Protein AF-A0A087SLR9-F1 (afdb_monomer_lite)

pLDDT: mean 70.22, std 17.5, range [37.22, 94.06]

Secondary structure (DSSP, 8-state):
-------SSHHHHGGG--HHHHHHHHHHHHHHHHHHHHHHHHHHHHHHHHTTT-GGGGGHHHHHHHHHHHHHHHHHHHHHTTTTSTTS-TT-THHHHHHHHHHHHHHHTT-----TT--

Radius of gyration: 19.06 Å; chains: 1; bounding box: 54×32×49 Å

Structure (mmCIF, N/CA/C/O backbone):
data_AF-A0A087SLR9-F1
#
_entry.id   AF-A0A087SLR9-F1
#
loop_
_atom_site.group_PDB
_atom_site.id
_atom_site.type_symbol
_atom_site.label_atom_id
_atom_site.label_alt_id
_atom_site.label_comp_id
_atom_site.label_asym_id
_atom_site.label_entity_id
_atom_site.label_seq_id
_atom_site.pdbx_PDB_ins_code
_atom_site.Cartn_x
_atom_site.Cartn_y
_atom_site.Cartn_z
_atom_site.occupancy
_atom_site.B_iso_or_equiv
_atom_site.auth_seq_id
_atom_site.auth_comp_id
_atom_site.auth_asym_id
_atom_site.auth_atom_id
_atom_site.pdbx_PDB_model_num
ATOM 1 N N . MET A 1 1 ? -35.424 -17.520 3.921 1.00 37.22 1 MET A N 1
ATOM 2 C CA . MET A 1 1 ? -34.880 -17.204 5.260 1.00 37.22 1 MET A CA 1
ATOM 3 C 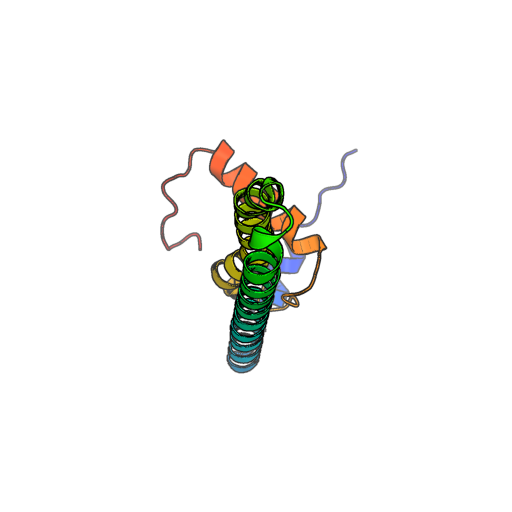C . MET A 1 1 ? -33.454 -16.705 5.086 1.00 37.22 1 MET A C 1
ATOM 5 O O . MET A 1 1 ? -32.585 -17.502 4.771 1.00 37.22 1 MET A O 1
ATOM 9 N N . ALA A 1 2 ? -33.225 -15.394 5.182 1.00 38.62 2 ALA A N 1
ATOM 10 C CA . ALA A 1 2 ? -31.877 -14.827 5.131 1.00 38.62 2 ALA A CA 1
ATOM 11 C C . ALA A 1 2 ? -31.307 -14.772 6.560 1.00 38.62 2 ALA A C 1
ATOM 13 O O . ALA A 1 2 ? -32.021 -14.310 7.457 1.00 38.62 2 ALA A O 1
ATOM 14 N N . PRO A 1 3 ? -30.071 -15.235 6.810 1.00 42.94 3 PRO A N 1
ATOM 15 C CA . PRO A 1 3 ? -29.477 -15.152 8.136 1.00 42.94 3 PRO A CA 1
ATOM 16 C C . PRO A 1 3 ? -29.282 -13.677 8.513 1.00 42.94 3 PRO A C 1
ATOM 18 O O . PRO A 1 3 ? -28.609 -12.920 7.811 1.00 42.94 3 PRO A O 1
ATOM 21 N N . LYS A 1 4 ? -29.897 -13.263 9.629 1.00 42.53 4 LYS A N 1
ATOM 22 C CA . LYS A 1 4 ? -29.619 -11.987 10.299 1.00 42.53 4 LYS A CA 1
ATOM 23 C C . LYS A 1 4 ? -28.173 -12.034 10.790 1.00 42.53 4 LYS A C 1
ATOM 25 O O . LYS A 1 4 ? -27.897 -12.568 11.859 1.00 42.53 4 LYS A O 1
ATOM 30 N N . LEU A 1 5 ? -27.258 -11.503 9.984 1.00 45.47 5 LEU A N 1
ATOM 31 C CA . LEU A 1 5 ? -25.884 -11.219 10.384 1.00 45.47 5 LEU A CA 1
ATOM 32 C C . LEU A 1 5 ? -25.935 -10.300 11.603 1.00 45.47 5 LEU A C 1
ATOM 34 O O . LEU A 1 5 ? -26.321 -9.142 11.475 1.00 45.47 5 LEU A O 1
ATOM 38 N N . GLN A 1 6 ? -25.610 -10.859 12.766 1.00 45.69 6 GLN A N 1
ATOM 39 C CA . GLN A 1 6 ? -25.484 -10.189 14.053 1.00 45.69 6 GLN A CA 1
ATOM 40 C C . GLN A 1 6 ? -24.452 -9.052 13.941 1.00 45.69 6 GLN A C 1
ATOM 42 O O . GLN A 1 6 ? -23.257 -9.334 13.915 1.00 45.69 6 GLN A O 1
ATOM 47 N N . PRO A 1 7 ? -24.853 -7.769 13.914 1.00 49.03 7 PRO A N 1
ATOM 48 C CA . PRO A 1 7 ? -23.909 -6.655 13.984 1.00 49.03 7 PRO A CA 1
ATOM 49 C C . PRO A 1 7 ? -23.579 -6.300 15.445 1.00 49.03 7 PRO A C 1
ATOM 51 O O . PRO A 1 7 ? -22.806 -5.388 15.703 1.00 49.03 7 PRO A O 1
ATOM 54 N N . LEU A 1 8 ? -24.200 -6.984 16.413 1.00 44.06 8 LEU A N 1
ATOM 55 C CA . LEU A 1 8 ? -24.240 -6.550 17.809 1.00 44.06 8 LEU A CA 1
ATOM 56 C C . LEU A 1 8 ? -23.108 -7.112 18.675 1.00 44.06 8 LEU A C 1
ATOM 58 O O . LEU A 1 8 ? -22.730 -6.452 19.638 1.00 44.06 8 LEU A O 1
ATOM 62 N N . LEU A 1 9 ? -22.518 -8.261 18.328 1.00 41.56 9 LEU A N 1
ATOM 63 C CA . LEU A 1 9 ? -21.451 -8.858 19.146 1.00 41.56 9 LEU A CA 1
ATOM 64 C C . LEU A 1 9 ? -20.105 -8.128 19.007 1.00 41.56 9 LEU A C 1
ATOM 66 O O . LEU A 1 9 ? -19.398 -7.969 19.994 1.00 41.56 9 LEU A O 1
ATOM 70 N N . VAL A 1 10 ? -19.800 -7.568 17.831 1.00 48.31 10 VAL A N 1
ATOM 71 C CA . VAL A 1 10 ? -18.553 -6.806 17.606 1.00 48.31 10 VAL A CA 1
ATOM 72 C C . VAL A 1 10 ? -18.532 -5.493 18.408 1.00 48.31 10 VAL A C 1
ATOM 74 O O . VAL A 1 10 ? -17.476 -5.022 18.818 1.00 48.31 10 VAL A O 1
ATOM 77 N N . SER A 1 11 ? -19.706 -4.919 18.697 1.00 45.03 11 SER A N 1
ATOM 78 C CA . SER A 1 11 ? -19.828 -3.624 19.383 1.00 45.03 11 SER A CA 1
ATOM 79 C C . SER A 1 11 ? -19.498 -3.645 20.882 1.00 45.03 11 SER A C 1
ATOM 81 O O . SER A 1 11 ? -19.261 -2.582 21.460 1.00 45.03 11 SER A O 1
ATOM 83 N N . GLN A 1 12 ? -19.469 -4.820 21.524 1.00 41.25 12 GLN A N 1
ATOM 84 C CA . GLN A 1 12 ? -19.192 -4.924 22.963 1.00 41.25 12 GLN A CA 1
ATOM 85 C C . GLN A 1 12 ? -17.746 -5.312 23.288 1.00 41.25 12 GLN A C 1
ATOM 87 O O . GLN A 1 12 ? -17.202 -4.772 24.248 1.00 41.25 12 GLN A O 1
ATOM 92 N N . GLU A 1 13 ? -17.084 -6.137 22.473 1.00 43.00 13 GLU A N 1
ATOM 93 C CA . GLU A 1 13 ? -15.651 -6.434 22.658 1.00 43.00 13 GLU A CA 1
ATOM 94 C C . GLU A 1 13 ? -14.746 -5.267 22.235 1.00 43.00 13 GLU A C 1
ATOM 96 O O . GLU A 1 13 ? -13.707 -5.042 22.850 1.00 43.00 13 GLU A O 1
ATOM 101 N N . ALA A 1 14 ? -15.159 -4.441 21.264 1.00 46.66 14 ALA A N 1
ATOM 102 C CA . ALA A 1 14 ? -14.392 -3.263 20.838 1.00 46.66 14 ALA A CA 1
ATOM 103 C C . ALA A 1 14 ? -14.152 -2.229 21.962 1.00 46.66 14 ALA A C 1
ATOM 105 O O . ALA A 1 14 ? -13.240 -1.408 21.873 1.00 46.66 14 ALA A O 1
ATOM 106 N N . ARG A 1 15 ? -14.931 -2.277 23.053 1.00 47.75 15 ARG A N 1
ATOM 107 C CA . ARG A 1 15 ? -14.801 -1.359 24.196 1.00 47.75 15 ARG A CA 1
ATOM 108 C C . ARG A 1 15 ? -13.704 -1.733 25.199 1.00 47.75 15 ARG A C 1
ATOM 110 O O . ARG A 1 15 ? -13.476 -0.952 26.119 1.00 47.75 15 ARG A O 1
ATOM 117 N N . SER A 1 16 ? -13.014 -2.866 25.044 1.00 49.28 16 SER A N 1
ATOM 118 C CA . SER A 1 16 ? -11.992 -3.322 26.003 1.00 49.28 16 SER A CA 1
ATOM 119 C C . SER A 1 16 ? -10.552 -3.303 25.481 1.00 49.28 16 SER A C 1
ATOM 121 O O . SER A 1 16 ? -9.672 -3.845 26.145 1.00 49.28 16 SER A O 1
ATOM 123 N N . ALA A 1 17 ? -10.272 -2.695 24.323 1.00 58.25 17 ALA A N 1
ATOM 124 C CA . ALA A 1 17 ? -8.892 -2.524 23.868 1.00 58.25 17 ALA A CA 1
ATOM 125 C C . ALA A 1 17 ? -8.189 -1.447 24.712 1.00 58.25 17 ALA A C 1
ATOM 127 O O . ALA A 1 17 ? -8.569 -0.266 24.709 1.00 58.25 17 ALA A O 1
ATOM 128 N N . SER A 1 18 ? -7.156 -1.847 25.455 1.00 65.00 18 SER A N 1
ATOM 129 C CA . SER A 1 18 ? -6.402 -0.922 26.299 1.00 65.00 18 SER A CA 1
ATOM 130 C C . SER A 1 18 ? -5.720 0.155 25.435 1.00 65.00 18 SER A C 1
ATOM 132 O O . SER A 1 18 ? -5.372 -0.090 24.275 1.00 65.00 18 SER A O 1
ATOM 134 N N . PRO A 1 19 ? -5.515 1.380 25.951 1.00 69.50 19 PRO A N 1
ATOM 135 C CA . PRO A 1 19 ? -4.840 2.439 25.195 1.00 69.50 19 PRO A CA 1
ATOM 136 C C . PRO A 1 19 ? -3.432 2.030 24.726 1.00 69.50 19 PRO A C 1
ATOM 138 O O . PRO A 1 19 ? -2.987 2.477 23.673 1.00 69.50 19 PRO A O 1
ATOM 141 N N . SER A 1 20 ? -2.759 1.127 25.450 1.00 74.69 20 SER A N 1
ATOM 142 C CA . SER A 1 20 ? -1.465 0.570 25.047 1.00 7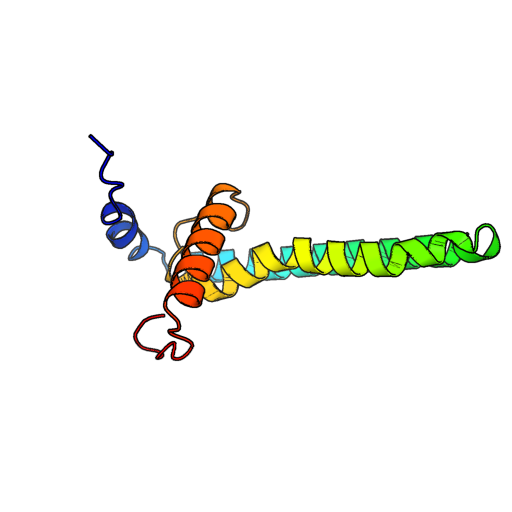4.69 20 SER A CA 1
ATOM 143 C C . SER A 1 20 ? -1.561 -0.374 23.844 1.00 74.69 20 SER A C 1
ATOM 145 O O . SER A 1 20 ? -0.710 -0.303 22.964 1.00 74.69 20 SER A O 1
ATOM 147 N N . GLN A 1 21 ? -2.604 -1.205 23.747 1.00 72.38 21 GLN A N 1
ATOM 148 C CA . GLN A 1 21 ? -2.825 -2.077 22.584 1.00 72.38 21 GLN A CA 1
ATOM 149 C C . GLN A 1 21 ? -3.103 -1.271 21.312 1.00 72.38 21 GLN A C 1
ATOM 151 O O . GLN A 1 21 ? -2.567 -1.585 20.253 1.00 72.38 21 GLN A O 1
ATOM 156 N N . ARG A 1 22 ? -3.867 -0.179 21.429 1.00 70.25 22 ARG A N 1
ATOM 157 C CA . ARG A 1 22 ? -4.101 0.755 20.318 1.00 70.25 22 ARG A CA 1
ATOM 158 C C . ARG A 1 22 ? -2.812 1.439 19.865 1.00 70.25 22 ARG A C 1
ATOM 160 O O . ARG A 1 22 ? -2.546 1.501 18.670 1.00 70.25 22 ARG A O 1
ATOM 167 N N . ALA A 1 23 ? -1.990 1.905 20.804 1.00 75.62 23 ALA A N 1
ATOM 168 C CA . ALA A 1 23 ? -0.703 2.515 20.476 1.00 75.62 23 ALA A CA 1
ATOM 169 C C . ALA A 1 23 ? 0.237 1.537 19.746 1.00 75.62 23 ALA A C 1
ATOM 171 O O . ALA A 1 23 ? 0.886 1.925 18.777 1.00 75.62 23 ALA A O 1
ATOM 172 N N . LEU A 1 24 ? 0.269 0.269 20.171 1.00 80.50 24 LEU A N 1
ATOM 173 C CA . LEU A 1 24 ? 1.060 -0.779 19.521 1.00 80.50 24 LEU A CA 1
ATOM 174 C C . LEU A 1 24 ? 0.565 -1.071 18.100 1.00 80.50 24 LEU A C 1
ATOM 176 O O . LEU A 1 24 ? 1.364 -1.037 17.170 1.00 80.50 24 LEU A O 1
ATOM 180 N N . ALA A 1 25 ? -0.743 -1.261 17.911 1.00 75.94 25 ALA A N 1
ATOM 181 C CA . ALA A 1 25 ? -1.317 -1.500 16.588 1.00 75.94 25 ALA A CA 1
ATOM 182 C C . ALA A 1 25 ? -1.092 -0.315 15.630 1.00 75.94 25 ALA A C 1
ATOM 184 O O . ALA A 1 25 ? -0.756 -0.509 14.462 1.00 75.94 25 ALA A O 1
ATOM 185 N N . GLY A 1 26 ? -1.208 0.922 16.124 1.00 78.81 26 GLY A N 1
ATOM 186 C CA . GLY A 1 26 ? -0.891 2.119 15.344 1.00 78.81 26 GLY A CA 1
ATOM 187 C C . GLY A 1 26 ? 0.582 2.172 14.925 1.00 78.81 26 GLY A C 1
ATOM 188 O O . GLY A 1 26 ? 0.885 2.460 13.767 1.00 78.81 26 GLY A O 1
ATOM 189 N N . LEU A 1 27 ? 1.501 1.836 15.837 1.00 84.69 27 LEU A N 1
ATOM 190 C CA . LEU A 1 27 ? 2.937 1.777 15.552 1.00 84.69 27 LEU A CA 1
ATOM 191 C C . LEU A 1 27 ? 3.264 0.702 14.504 1.00 84.69 27 LEU A C 1
ATOM 193 O O . LEU A 1 27 ? 4.002 0.977 13.559 1.00 84.69 27 LEU A O 1
ATOM 197 N N . GLU A 1 28 ? 2.690 -0.497 14.635 1.00 84.25 28 GLU A N 1
ATOM 198 C CA . GLU A 1 28 ? 2.852 -1.591 13.669 1.00 84.25 28 GLU A CA 1
ATOM 199 C C . GLU A 1 28 ? 2.445 -1.159 12.261 1.00 84.25 28 GLU A C 1
ATOM 201 O O . GLU A 1 28 ? 3.154 -1.429 11.292 1.00 84.25 28 GLU A O 1
ATOM 206 N N . VAL A 1 29 ? 1.332 -0.435 12.141 1.00 83.00 29 VAL A N 1
ATOM 207 C CA . VAL A 1 29 ? 0.819 0.027 10.849 1.00 83.00 29 VAL A CA 1
ATOM 208 C C . VAL A 1 29 ? 1.715 1.099 10.235 1.00 83.00 29 VAL A C 1
ATOM 210 O O . VAL A 1 29 ? 1.944 1.083 9.022 1.00 83.00 29 VAL A O 1
ATOM 213 N N . VAL A 1 30 ? 2.266 2.005 11.048 1.00 87.12 30 VAL A N 1
ATOM 214 C CA . VAL A 1 30 ? 3.243 3.004 10.588 1.00 87.12 30 VAL A CA 1
ATOM 215 C C . VAL A 1 30 ? 4.518 2.321 10.093 1.00 87.12 30 VAL A C 1
ATOM 217 O O . VAL A 1 30 ? 5.000 2.650 9.009 1.00 87.12 30 VAL A O 1
ATOM 220 N N . ILE A 1 31 ? 5.030 1.333 10.832 1.00 89.38 31 ILE A N 1
ATOM 221 C CA . ILE A 1 31 ? 6.214 0.557 10.438 1.00 89.38 31 ILE A CA 1
ATOM 222 C C . ILE A 1 31 ? 5.946 -0.209 9.139 1.00 89.38 31 ILE A C 1
ATOM 224 O O . ILE A 1 31 ? 6.747 -0.135 8.208 1.00 89.38 31 ILE A O 1
ATOM 228 N N . LEU A 1 32 ? 4.806 -0.897 9.040 1.00 87.19 32 LEU A N 1
ATOM 229 C CA . LEU A 1 32 ? 4.416 -1.650 7.848 1.00 87.19 32 LEU A CA 1
ATOM 230 C C . LEU A 1 32 ? 4.289 -0.737 6.621 1.00 87.19 32 LEU A C 1
ATOM 232 O O . LEU A 1 32 ? 4.801 -1.061 5.551 1.00 87.19 32 LEU A O 1
ATOM 236 N N . SER A 1 33 ? 3.651 0.423 6.782 1.00 87.38 33 SER A N 1
ATOM 237 C CA . SER A 1 33 ? 3.514 1.418 5.712 1.00 87.38 33 SER A CA 1
ATOM 238 C C . SER A 1 33 ? 4.877 1.952 5.274 1.00 87.38 33 SER A C 1
ATOM 240 O O . SER A 1 33 ? 5.136 2.060 4.077 1.00 87.38 33 SER A O 1
ATOM 242 N N . GLY A 1 34 ? 5.771 2.225 6.229 1.00 90.44 34 GLY A N 1
ATOM 243 C CA . GLY A 1 34 ? 7.150 2.620 5.954 1.00 90.44 34 GLY A CA 1
ATOM 244 C C . GLY A 1 34 ? 7.908 1.559 5.155 1.00 90.44 34 GLY A C 1
ATOM 245 O O . GLY A 1 34 ? 8.494 1.878 4.125 1.00 90.44 34 GLY A O 1
ATOM 246 N N . LEU A 1 35 ? 7.828 0.289 5.568 1.00 92.25 35 LEU A N 1
ATOM 247 C CA . LEU A 1 35 ? 8.456 -0.835 4.865 1.00 92.25 35 LEU A CA 1
ATOM 248 C C . LEU A 1 35 ? 7.928 -0.997 3.436 1.00 92.25 35 LEU A C 1
ATOM 250 O O . LEU A 1 35 ? 8.720 -1.205 2.518 1.00 92.25 35 LEU A O 1
ATOM 254 N N . LEU A 1 36 ? 6.615 -0.864 3.229 1.00 89.94 36 LEU A N 1
ATOM 255 C CA . LEU A 1 36 ? 6.010 -0.909 1.897 1.00 89.94 36 LEU A CA 1
ATOM 256 C C . LEU A 1 36 ? 6.543 0.221 1.010 1.00 89.94 36 LEU A C 1
ATOM 258 O O . LEU A 1 36 ? 7.005 -0.040 -0.099 1.00 89.94 36 LEU A O 1
ATOM 262 N N . VAL A 1 37 ? 6.549 1.462 1.503 1.00 93.00 37 VAL A N 1
ATOM 263 C CA . VAL A 1 37 ? 7.083 2.608 0.749 1.00 93.00 37 VAL A CA 1
ATOM 264 C C . VAL A 1 37 ? 8.561 2.405 0.418 1.00 93.00 37 VAL A C 1
ATOM 266 O O . VAL A 1 37 ? 8.959 2.619 -0.726 1.00 93.00 37 VAL A O 1
ATOM 269 N N . SER A 1 38 ? 9.371 1.945 1.375 1.00 94.06 38 SER A N 1
ATOM 270 C CA . SER A 1 38 ? 10.788 1.652 1.148 1.00 94.06 38 SER A CA 1
ATOM 271 C C . SER A 1 38 ? 11.002 0.546 0.112 1.00 94.06 38 SER A C 1
ATOM 273 O O . SER A 1 38 ? 11.870 0.691 -0.746 1.00 94.06 38 SER A O 1
ATOM 275 N N . ALA A 1 39 ? 10.202 -0.523 0.137 1.00 92.12 39 ALA A N 1
ATOM 276 C CA . ALA A 1 39 ? 10.285 -1.609 -0.839 1.00 92.12 39 ALA A CA 1
ATOM 277 C C . ALA A 1 39 ? 9.931 -1.136 -2.259 1.00 92.12 39 ALA A C 1
ATOM 279 O O . ALA A 1 39 ? 10.644 -1.444 -3.214 1.00 92.12 39 ALA A O 1
ATOM 280 N N . PHE A 1 40 ? 8.869 -0.336 -2.403 1.00 91.56 40 PHE A N 1
ATOM 281 C CA . PHE A 1 40 ? 8.505 0.259 -3.692 1.00 91.56 40 PHE A CA 1
ATOM 282 C C . PHE A 1 40 ? 9.567 1.245 -4.185 1.00 91.56 40 PHE A C 1
ATOM 284 O O . PHE A 1 40 ? 9.919 1.222 -5.363 1.00 91.56 40 PHE A O 1
ATOM 291 N N . TRP A 1 41 ? 10.117 2.077 -3.297 1.00 92.00 41 TRP A N 1
ATOM 292 C CA . TRP A 1 41 ? 11.207 2.992 -3.633 1.00 92.00 41 TRP A CA 1
ATOM 293 C C . TRP A 1 41 ? 12.448 2.246 -4.131 1.00 92.00 41 TRP A C 1
ATOM 295 O O . TRP A 1 41 ? 13.015 2.612 -5.161 1.00 92.00 41 TRP A O 1
ATOM 305 N N . TRP A 1 42 ? 12.830 1.166 -3.444 1.00 92.81 42 TRP A N 1
ATOM 306 C CA . TRP A 1 42 ? 13.926 0.300 -3.871 1.00 92.81 42 TRP A CA 1
ATOM 307 C C . TRP A 1 42 ? 13.667 -0.287 -5.262 1.00 92.81 42 TRP A C 1
ATOM 309 O O . TRP A 1 42 ? 14.508 -0.173 -6.150 1.00 92.81 42 TRP A O 1
ATOM 319 N N . GLY A 1 43 ? 12.472 -0.840 -5.494 1.00 88.38 43 GLY A N 1
ATOM 320 C CA . GLY A 1 43 ? 12.095 -1.396 -6.796 1.00 88.38 43 GLY A CA 1
ATOM 321 C C . GLY A 1 43 ? 12.142 -0.371 -7.936 1.00 88.38 43 GLY A C 1
ATOM 322 O O . GLY A 1 43 ? 12.588 -0.688 -9.037 1.00 88.38 43 GLY A O 1
ATOM 323 N N . LEU A 1 44 ? 11.745 0.879 -7.681 1.00 90.12 44 LEU A N 1
ATOM 324 C CA . LEU A 1 44 ? 11.867 1.965 -8.661 1.00 90.12 44 LEU A CA 1
ATOM 325 C C . LEU A 1 44 ? 13.329 2.279 -8.998 1.00 90.12 44 LEU A C 1
ATOM 327 O O . LEU A 1 44 ? 13.631 2.594 -10.153 1.00 90.12 44 LEU A O 1
ATOM 331 N N . HIS A 1 45 ? 14.222 2.192 -8.010 1.00 89.75 45 HIS A N 1
ATOM 332 C CA . HIS A 1 45 ? 15.651 2.408 -8.207 1.00 89.75 45 HIS A CA 1
ATOM 333 C C . HIS A 1 45 ? 16.271 1.302 -9.073 1.00 89.75 45 HIS A C 1
ATOM 335 O O . HIS A 1 45 ? 16.986 1.609 -10.022 1.00 89.75 45 HIS A O 1
ATOM 341 N N . GLU A 1 46 ? 15.909 0.041 -8.830 1.00 88.81 46 GLU A N 1
ATOM 342 C CA . GLU A 1 46 ? 16.334 -1.101 -9.656 1.00 88.81 46 GLU A CA 1
ATOM 343 C C . GLU A 1 46 ? 15.859 -0.963 -11.112 1.00 88.81 46 GLU A C 1
ATOM 345 O O . GLU A 1 46 ? 16.621 -1.165 -12.058 1.00 88.81 46 GLU A O 1
ATOM 350 N N . ILE A 1 47 ? 14.602 -0.558 -11.327 1.00 87.44 47 ILE A N 1
ATOM 351 C CA . ILE A 1 47 ? 14.052 -0.367 -12.681 1.0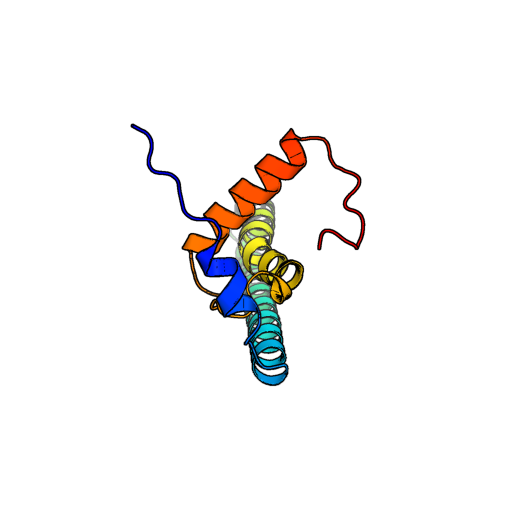0 87.44 47 ILE A CA 1
ATOM 352 C C . ILE A 1 47 ? 14.777 0.755 -13.419 1.00 87.44 47 ILE A C 1
ATOM 354 O O . ILE A 1 47 ? 15.038 0.639 -14.618 1.00 87.44 47 ILE A O 1
ATOM 358 N N . LYS A 1 48 ? 15.130 1.831 -12.709 1.00 87.50 48 LYS A N 1
ATOM 359 C CA . LYS A 1 48 ? 15.864 2.959 -13.285 1.00 87.50 48 LYS A CA 1
ATOM 360 C C . LYS A 1 48 ? 17.201 2.520 -13.882 1.00 87.50 48 LYS A C 1
ATOM 362 O O . LYS A 1 48 ? 17.557 2.995 -14.961 1.00 87.50 48 LYS A O 1
ATOM 367 N N . ASP A 1 49 ? 17.908 1.606 -13.226 1.00 86.19 49 ASP A N 1
ATOM 368 C CA . ASP A 1 49 ? 19.198 1.112 -13.711 1.00 86.19 49 ASP A CA 1
ATOM 369 C C . ASP A 1 49 ? 19.042 0.263 -14.989 1.00 86.19 49 ASP A C 1
ATOM 371 O O . ASP A 1 49 ? 19.879 0.328 -15.893 1.00 86.19 49 ASP A O 1
ATOM 375 N N . HIS A 1 50 ? 17.906 -0.422 -15.142 1.00 88.19 50 HIS A N 1
ATOM 376 C CA . HIS A 1 50 ? 17.576 -1.248 -16.311 1.00 88.19 50 HIS A CA 1
ATOM 377 C C . HIS A 1 50 ? 16.932 -0.476 -17.479 1.00 88.19 50 HIS A C 1
ATOM 379 O O . HIS A 1 50 ? 16.813 -1.000 -18.590 1.00 88.19 50 HIS A O 1
ATOM 385 N N . LEU A 1 51 ? 16.552 0.792 -17.289 1.00 87.38 51 LEU A N 1
ATOM 386 C CA . LEU A 1 51 ? 15.941 1.601 -18.352 1.00 87.38 51 LEU A CA 1
ATOM 387 C C . LEU A 1 51 ? 16.871 1.867 -19.536 1.00 87.38 51 LEU A C 1
ATOM 389 O O . LEU A 1 51 ? 16.394 2.068 -20.652 1.00 87.38 51 LEU A O 1
ATOM 393 N N . ARG A 1 52 ? 18.191 1.861 -19.314 1.00 85.75 52 ARG A N 1
ATOM 394 C CA . ARG A 1 52 ? 19.179 2.088 -20.382 1.00 85.75 52 ARG A CA 1
ATOM 395 C C . ARG A 1 52 ? 19.179 0.965 -21.419 1.00 85.75 52 ARG A C 1
ATOM 397 O O . ARG A 1 52 ? 19.441 1.223 -22.588 1.00 85.75 52 ARG A O 1
ATOM 404 N N . THR A 1 53 ? 18.886 -0.260 -20.995 1.00 89.19 53 THR A N 1
ATOM 405 C CA . THR A 1 53 ? 18.842 -1.459 -21.841 1.00 89.19 53 THR A CA 1
ATOM 406 C C . THR A 1 53 ? 17.439 -1.777 -22.344 1.00 89.19 53 THR A C 1
ATOM 408 O O . THR A 1 53 ? 17.295 -2.442 -23.366 1.00 89.19 53 THR A O 1
ATOM 411 N N . SER A 1 54 ? 16.387 -1.339 -21.652 1.00 88.94 54 SER A N 1
ATOM 412 C CA . SER A 1 54 ? 15.000 -1.633 -22.025 1.00 88.94 54 SER A CA 1
ATOM 413 C C . SER A 1 54 ? 14.077 -0.443 -21.738 1.00 88.94 54 SER A C 1
ATOM 415 O O . SER A 1 54 ? 13.452 -0.386 -20.678 1.00 88.94 54 SER A O 1
ATOM 417 N N . PRO A 1 55 ? 13.921 0.497 -22.693 1.00 88.25 55 PRO A N 1
ATOM 418 C CA . PRO A 1 55 ? 13.099 1.696 -22.499 1.00 88.25 55 PRO A CA 1
ATOM 419 C C . PRO A 1 55 ? 11.607 1.385 -22.315 1.00 88.25 55 PRO A C 1
ATOM 421 O O . PRO A 1 55 ? 10.868 2.187 -21.750 1.00 88.25 55 PRO A O 1
ATOM 424 N N . ASN A 1 56 ? 11.155 0.194 -22.717 1.00 88.56 56 ASN A N 1
ATOM 425 C CA . ASN A 1 56 ? 9.774 -0.246 -22.519 1.00 88.56 56 ASN A CA 1
ATOM 426 C C . ASN A 1 56 ? 9.398 -0.394 -21.034 1.00 88.56 56 ASN A C 1
ATOM 428 O O . ASN A 1 56 ? 8.217 -0.360 -20.707 1.00 88.56 56 ASN A O 1
ATOM 432 N N . LEU A 1 57 ? 10.373 -0.498 -20.120 1.00 87.50 57 LEU A N 1
ATOM 433 C CA . LEU A 1 57 ? 10.111 -0.597 -18.680 1.00 87.50 57 LEU A CA 1
ATOM 434 C C . LEU A 1 57 ? 9.459 0.667 -18.094 1.00 87.50 57 LEU A C 1
ATOM 436 O O . LEU A 1 57 ? 8.887 0.602 -17.009 1.00 87.50 57 LEU A O 1
ATOM 440 N N . VAL A 1 58 ? 9.461 1.797 -18.816 1.00 88.25 58 VAL A N 1
ATOM 441 C CA . VAL A 1 58 ? 8.757 3.024 -18.400 1.00 88.25 58 VAL A CA 1
ATOM 442 C C . VAL A 1 58 ? 7.262 2.773 -18.163 1.00 88.25 58 VAL A C 1
ATOM 444 O O . VAL A 1 58 ? 6.669 3.390 -17.277 1.00 88.25 58 VAL A O 1
ATOM 447 N N . SER A 1 59 ? 6.641 1.831 -18.881 1.00 89.62 59 SER A N 1
ATOM 448 C CA . SER A 1 59 ? 5.224 1.503 -18.684 1.00 89.62 59 SER A CA 1
ATOM 449 C C . SER A 1 59 ? 4.928 0.849 -17.328 1.00 89.62 59 SER A C 1
ATOM 451 O O . SER A 1 59 ? 3.765 0.780 -16.932 1.00 89.62 59 SER A O 1
ATOM 453 N N . LEU A 1 60 ? 5.947 0.383 -16.594 1.00 88.00 60 LEU A N 1
ATOM 454 C CA . LEU A 1 60 ? 5.782 -0.184 -15.254 1.00 88.00 60 LEU A CA 1
ATOM 455 C C . LEU A 1 60 ? 5.581 0.889 -14.182 1.00 88.00 60 LEU A C 1
ATOM 457 O O . LEU A 1 60 ? 4.955 0.601 -13.167 1.00 88.00 60 LEU A O 1
ATOM 461 N N . TYR A 1 61 ? 6.039 2.127 -14.395 1.00 87.69 61 TYR A N 1
ATOM 462 C CA . TYR A 1 61 ? 5.867 3.217 -13.427 1.00 87.69 61 TYR A CA 1
ATOM 463 C C . TYR A 1 61 ? 4.408 3.478 -13.022 1.00 87.69 61 TYR A C 1
ATOM 465 O O . TYR A 1 61 ? 4.134 3.486 -11.819 1.00 87.69 61 TYR A O 1
ATOM 473 N N . PRO A 1 62 ? 3.445 3.652 -13.952 1.00 89.81 62 PRO A N 1
ATOM 474 C CA . PRO A 1 62 ? 2.045 3.828 -13.570 1.00 89.81 62 PRO A CA 1
ATOM 475 C C . PRO A 1 62 ? 1.465 2.589 -12.873 1.00 89.81 62 PRO A C 1
ATOM 477 O O . PRO A 1 62 ? 0.672 2.732 -11.943 1.00 89.81 62 PRO A O 1
ATOM 480 N N . LEU A 1 63 ? 1.884 1.378 -13.262 1.00 89.62 63 LEU A N 1
ATOM 481 C CA . LEU A 1 63 ? 1.443 0.140 -12.611 1.00 89.62 63 LEU A CA 1
ATOM 482 C C . LEU A 1 63 ? 1.974 0.029 -11.178 1.00 89.62 63 LEU A C 1
ATOM 484 O O . LEU A 1 63 ? 1.231 -0.360 -10.282 1.00 89.62 63 LEU A O 1
ATOM 488 N N . LEU A 1 64 ? 3.226 0.421 -10.941 1.00 88.50 64 LEU A N 1
ATOM 489 C CA . LEU A 1 64 ? 3.823 0.469 -9.608 1.00 88.50 64 LEU A CA 1
ATOM 490 C C . LEU A 1 64 ? 3.187 1.549 -8.739 1.00 88.50 64 LEU A C 1
ATOM 492 O O . LEU A 1 64 ? 2.947 1.302 -7.563 1.00 88.50 64 LEU A O 1
ATOM 496 N N . ALA A 1 65 ? 2.858 2.712 -9.305 1.00 86.69 65 ALA A N 1
ATOM 497 C CA . ALA A 1 65 ? 2.139 3.759 -8.585 1.00 86.69 65 ALA A CA 1
ATOM 498 C C . ALA A 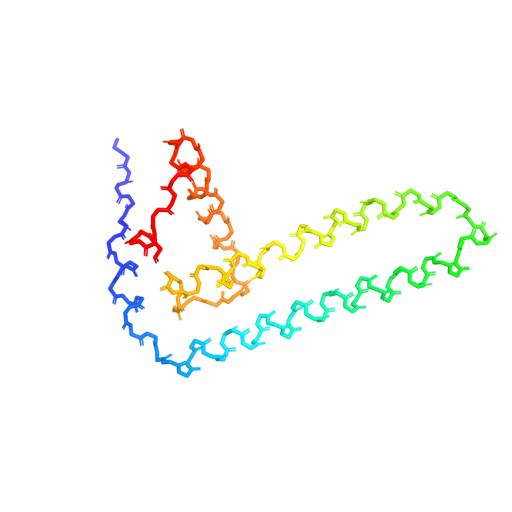1 65 ? 0.746 3.281 -8.140 1.00 86.69 65 ALA A C 1
ATOM 500 O O . ALA A 1 65 ? 0.373 3.451 -6.980 1.00 86.69 65 ALA A O 1
ATOM 501 N N . LEU A 1 66 ? -0.004 2.623 -9.032 1.00 89.69 66 LEU A N 1
ATOM 502 C CA . LEU A 1 66 ? -1.294 2.017 -8.690 1.00 89.69 66 LEU A CA 1
ATOM 503 C C . LEU A 1 66 ? -1.139 0.889 -7.666 1.00 89.69 66 LEU A C 1
ATOM 505 O O . LEU A 1 66 ? -1.899 0.836 -6.703 1.00 89.69 66 LEU A O 1
ATOM 509 N N . GLY A 1 67 ? -0.138 0.024 -7.838 1.00 88.06 67 GLY A N 1
ATOM 510 C CA . GLY A 1 67 ? 0.184 -1.041 -6.892 1.00 88.06 67 GLY A CA 1
ATOM 511 C C . GLY A 1 67 ? 0.472 -0.494 -5.496 1.00 88.06 67 GLY A C 1
ATOM 512 O O . GLY A 1 67 ? -0.111 -0.969 -4.524 1.00 88.06 67 GLY A O 1
ATOM 513 N N . LEU A 1 68 ? 1.281 0.563 -5.400 1.00 89.00 68 LEU A N 1
ATOM 514 C CA . LEU A 1 68 ? 1.590 1.234 -4.141 1.00 89.00 68 LEU A CA 1
ATOM 515 C C . LEU A 1 68 ? 0.319 1.765 -3.474 1.00 89.00 68 LEU A C 1
ATOM 517 O O . LEU A 1 68 ? 0.081 1.465 -2.308 1.00 89.00 68 LEU A O 1
ATOM 521 N N . ILE A 1 69 ? -0.534 2.478 -4.217 1.00 86.69 69 ILE A N 1
ATOM 522 C CA . ILE A 1 69 ? -1.813 2.991 -3.699 1.00 86.69 69 ILE A CA 1
ATOM 523 C C . ILE A 1 69 ? -2.687 1.843 -3.185 1.00 86.69 69 ILE A C 1
ATOM 525 O O . ILE A 1 69 ? -3.198 1.915 -2.071 1.00 86.69 69 ILE A O 1
ATOM 529 N N . VAL A 1 70 ? -2.832 0.767 -3.962 1.00 86.38 70 VAL A N 1
ATOM 530 C CA . VAL A 1 70 ? -3.650 -0.397 -3.587 1.00 86.38 70 VAL A CA 1
ATOM 531 C C . VAL A 1 70 ? -3.095 -1.101 -2.349 1.00 86.38 70 VAL A C 1
ATOM 533 O O . VAL A 1 70 ? -3.875 -1.539 -1.511 1.00 86.38 70 VAL A O 1
ATOM 536 N N . THR A 1 71 ? -1.772 -1.192 -2.202 1.00 84.62 71 THR A N 1
ATOM 537 C CA . THR A 1 71 ? -1.135 -1.814 -1.026 1.00 84.62 71 THR A CA 1
ATOM 538 C C . THR A 1 71 ? -1.133 -0.926 0.219 1.00 84.62 71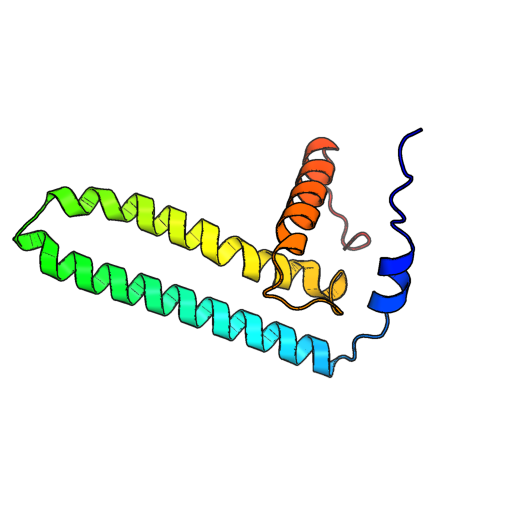 THR A C 1
ATOM 540 O O . THR A 1 71 ? -1.222 -1.453 1.325 1.00 84.62 71 THR A O 1
ATOM 543 N N . LEU A 1 72 ? -1.085 0.403 0.067 1.00 85.50 72 LEU A N 1
ATOM 544 C CA . LEU A 1 72 ? -1.146 1.364 1.176 1.00 85.50 72 LEU A CA 1
ATOM 545 C C . LEU A 1 72 ? -2.569 1.658 1.646 1.00 85.50 72 LEU A C 1
ATOM 547 O O . LEU A 1 72 ? -2.771 2.052 2.792 1.00 85.50 72 LEU A O 1
ATOM 551 N N . LEU A 1 73 ? -3.568 1.479 0.788 1.00 82.31 73 LEU A N 1
ATOM 552 C CA . LEU A 1 73 ? -4.956 1.727 1.153 1.00 82.31 73 LEU A CA 1
ATOM 553 C C . LEU A 1 73 ? -5.394 0.874 2.372 1.00 82.31 73 LEU A C 1
ATOM 555 O O . LEU A 1 73 ? -5.921 1.453 3.318 1.00 82.31 73 LEU A O 1
ATOM 559 N N . PRO A 1 74 ? -5.108 -0.442 2.434 1.00 77.31 74 PRO A N 1
ATOM 560 C CA . PRO A 1 74 ? -5.319 -1.298 3.602 1.00 77.31 74 PRO A CA 1
ATOM 561 C C . PRO A 1 74 ? -4.834 -0.733 4.959 1.00 77.31 74 PRO A C 1
ATOM 563 O O . PRO A 1 74 ? -5.679 -0.525 5.838 1.00 77.31 74 PRO A O 1
ATOM 566 N N . PRO A 1 75 ? -3.534 -0.432 5.166 1.00 79.44 75 PRO A N 1
ATOM 567 C CA . PRO A 1 75 ? -3.049 0.112 6.434 1.00 79.44 75 PRO A CA 1
ATOM 568 C C . PRO A 1 75 ? -3.601 1.511 6.737 1.00 79.44 75 PRO A C 1
ATOM 570 O O . PRO A 1 75 ? -3.920 1.807 7.887 1.00 79.44 75 PRO A O 1
ATOM 573 N N . LEU A 1 76 ? -3.781 2.363 5.722 1.00 78.81 76 LEU A N 1
ATOM 574 C CA . LEU A 1 76 ? -4.358 3.697 5.916 1.00 78.81 76 LEU A CA 1
ATOM 575 C C . LEU A 1 76 ? -5.813 3.625 6.391 1.00 78.81 76 LEU A C 1
ATOM 577 O O . LEU A 1 76 ? -6.195 4.335 7.320 1.00 78.81 76 LEU A O 1
ATOM 581 N N . MET A 1 77 ? -6.614 2.735 5.802 1.00 74.38 77 MET A N 1
ATOM 582 C CA . MET A 1 77 ? -7.997 2.513 6.226 1.00 74.38 77 MET A CA 1
ATOM 583 C C . MET A 1 77 ? -8.070 1.980 7.660 1.00 74.38 77 MET A C 1
ATOM 585 O O . MET A 1 77 ? -8.938 2.404 8.425 1.00 74.38 77 MET A O 1
ATOM 589 N N . TYR A 1 78 ? -7.145 1.097 8.045 1.00 74.50 78 TYR A N 1
ATOM 590 C CA . TYR A 1 78 ? -7.053 0.612 9.419 1.00 74.50 78 TYR A CA 1
ATOM 591 C C . TYR A 1 78 ? -6.783 1.751 10.411 1.00 74.50 78 TYR A C 1
ATOM 593 O O . TYR A 1 78 ? -7.499 1.861 11.403 1.00 74.50 78 TYR A O 1
ATOM 601 N N . LEU A 1 79 ? -5.827 2.646 10.120 1.00 73.31 79 LEU A N 1
ATOM 602 C CA . LEU A 1 79 ? -5.552 3.811 10.975 1.00 73.31 79 LEU A CA 1
ATOM 603 C C . LEU A 1 79 ? -6.785 4.703 11.149 1.00 73.31 79 LEU A C 1
ATOM 605 O O . LEU A 1 79 ? -7.058 5.163 12.253 1.00 73.31 79 LEU A O 1
ATOM 609 N N . THR A 1 80 ? -7.553 4.925 10.079 1.00 72.69 80 THR A N 1
ATOM 610 C CA . THR A 1 80 ? -8.754 5.776 10.147 1.00 72.69 80 THR A CA 1
ATOM 611 C C . THR A 1 80 ? -9.916 5.160 10.922 1.00 72.69 80 THR A C 1
ATOM 613 O O . THR A 1 80 ? -10.797 5.888 11.364 1.00 72.69 80 THR A O 1
ATOM 616 N N . LEU A 1 81 ? -9.939 3.835 11.082 1.00 68.56 81 LEU A N 1
ATOM 617 C CA . LEU A 1 81 ? -11.036 3.098 11.720 1.00 68.56 81 LEU A CA 1
ATOM 618 C C . LEU A 1 81 ? -10.558 2.328 12.960 1.00 68.56 81 LEU A C 1
ATOM 620 O O . LEU A 1 81 ? -11.215 1.392 13.419 1.00 68.56 81 LEU A O 1
ATOM 624 N N . MET A 1 82 ? -9.407 2.715 13.509 1.00 66.75 82 MET A N 1
ATOM 625 C CA . MET A 1 82 ? -8.743 1.993 14.592 1.00 66.75 82 MET A CA 1
ATOM 626 C C . MET A 1 82 ? -9.591 1.965 15.872 1.00 66.75 82 MET A C 1
ATOM 628 O O . MET A 1 82 ? -9.574 0.976 16.600 1.00 66.75 82 MET A O 1
ATOM 632 N N . ASP A 1 83 ? -10.398 3.004 16.107 1.00 63.19 83 ASP A N 1
ATOM 633 C CA . ASP A 1 83 ? -11.351 3.057 17.222 1.00 63.19 83 ASP A CA 1
ATOM 634 C C . ASP A 1 83 ? -12.548 2.113 17.027 1.00 63.19 83 ASP A C 1
ATOM 636 O O . ASP A 1 83 ? -13.115 1.610 17.996 1.00 63.19 83 ASP A O 1
ATOM 640 N N . THR A 1 84 ? -12.907 1.805 15.778 1.00 61.28 84 THR A N 1
ATOM 641 C CA . THR A 1 84 ? -13.998 0.879 15.442 1.00 61.28 84 THR A CA 1
ATOM 642 C C . THR A 1 84 ? -13.542 -0.586 15.448 1.00 61.28 84 THR A C 1
ATOM 644 O O . THR A 1 84 ? -14.354 -1.482 15.678 1.00 61.28 84 THR A O 1
ATOM 647 N N . PHE A 1 85 ? -12.249 -0.846 15.218 1.00 58.75 85 PHE A N 1
ATOM 648 C CA . PHE A 1 85 ? -11.682 -2.192 15.049 1.00 58.75 85 PHE A CA 1
ATOM 649 C C . PHE A 1 85 ? -10.537 -2.521 16.021 1.00 58.75 85 PHE A C 1
ATOM 651 O O . PHE A 1 85 ? -9.779 -3.447 15.761 1.00 58.75 85 PHE A O 1
ATOM 658 N N . GLY A 1 86 ? -10.408 -1.822 17.154 1.00 53.19 86 GLY A N 1
ATOM 659 C CA . GLY A 1 86 ? -9.248 -1.916 18.062 1.00 53.19 86 GLY A CA 1
ATOM 660 C C . GLY A 1 86 ? -8.919 -3.298 18.660 1.00 53.19 86 GLY A C 1
ATOM 661 O O . GLY A 1 86 ? -7.887 -3.444 19.304 1.00 53.19 86 GLY A O 1
ATOM 662 N N . VAL A 1 87 ? -9.766 -4.311 18.451 1.00 56.06 87 VAL A N 1
ATOM 663 C CA . VAL A 1 87 ? -9.552 -5.714 18.873 1.00 56.06 87 VAL A CA 1
ATOM 664 C C . VAL A 1 87 ? -8.945 -6.573 17.752 1.00 56.06 87 VAL A C 1
ATOM 666 O O . VAL A 1 87 ? -8.513 -7.700 17.974 1.00 56.06 87 VAL A O 1
ATOM 669 N N . LEU A 1 88 ? -8.906 -6.058 16.527 1.00 57.22 88 LEU A N 1
ATOM 670 C CA . LEU A 1 88 ? -8.636 -6.823 15.320 1.00 57.22 88 LEU A CA 1
ATOM 671 C C . LEU A 1 88 ? -7.266 -6.460 14.726 1.00 57.22 88 LEU A C 1
ATOM 673 O O . LEU A 1 88 ? -6.893 -5.287 14.641 1.00 57.22 88 LEU A O 1
ATOM 677 N N . HIS A 1 89 ? -6.503 -7.483 14.328 1.00 58.91 89 HIS A N 1
ATOM 678 C CA . HIS A 1 89 ? -5.132 -7.318 13.841 1.00 58.91 89 HIS A CA 1
ATOM 679 C C . HIS A 1 89 ? -5.095 -6.561 12.496 1.00 58.91 89 HIS A C 1
ATOM 681 O O . HIS A 1 89 ? -5.840 -6.914 11.577 1.00 58.91 89 HIS A O 1
ATOM 687 N N . PRO A 1 90 ? -4.169 -5.600 12.311 1.00 57.81 90 PRO A N 1
ATOM 688 C CA . PRO A 1 90 ? -4.061 -4.789 11.091 1.00 57.81 90 PRO A CA 1
ATOM 689 C C . PRO A 1 90 ? -3.782 -5.588 9.809 1.00 57.81 90 PRO A C 1
ATOM 691 O O . PRO A 1 90 ? -4.021 -5.107 8.706 1.00 57.81 90 PRO A O 1
ATOM 694 N N . LEU A 1 91 ? -3.300 -6.826 9.928 1.00 59.81 91 LEU A N 1
ATOM 695 C CA . LEU A 1 91 ? -2.952 -7.690 8.797 1.00 59.81 91 LEU A CA 1
ATOM 696 C C . LEU A 1 91 ? -4.093 -8.610 8.333 1.00 59.81 91 LEU A C 1
ATOM 698 O O . LEU A 1 91 ? -3.882 -9.403 7.414 1.00 59.81 91 LEU A O 1
ATOM 702 N N . TRP A 1 92 ? -5.291 -8.554 8.931 1.00 60.53 92 TRP A N 1
ATOM 703 C CA . TRP A 1 92 ? -6.313 -9.566 8.655 1.00 60.53 92 TRP A CA 1
ATOM 704 C C . TRP A 1 92 ? -7.196 -9.268 7.416 1.00 60.53 92 TRP A C 1
ATOM 706 O O . TRP A 1 92 ? -7.934 -8.280 7.392 1.00 60.53 92 TRP A O 1
ATOM 716 N N . PRO A 1 93 ? -7.208 -10.152 6.390 1.00 53.09 93 PRO A N 1
ATOM 717 C CA . PRO A 1 93 ? -7.925 -9.948 5.121 1.00 53.09 93 PRO A CA 1
ATOM 718 C C . PRO A 1 93 ? -9.451 -9.721 5.187 1.00 53.09 93 PRO A C 1
ATOM 720 O O . PRO A 1 93 ? -9.969 -8.968 4.357 1.00 53.09 93 PRO A O 1
ATOM 723 N N . PRO A 1 94 ? -10.217 -10.327 6.124 1.00 59.59 94 PRO A N 1
ATOM 724 C CA . PRO A 1 94 ? -11.671 -10.144 6.173 1.00 59.59 94 PRO A CA 1
ATOM 725 C C . PRO A 1 94 ? -12.103 -8.692 6.433 1.00 59.59 94 PRO A C 1
ATOM 727 O O . PRO A 1 94 ? -13.246 -8.327 6.149 1.00 59.59 94 PRO A O 1
ATOM 730 N N . HIS A 1 95 ? -11.201 -7.856 6.960 1.00 58.81 95 HIS A N 1
ATOM 731 C CA . HIS A 1 95 ? -11.474 -6.465 7.333 1.00 58.81 95 HIS A CA 1
ATOM 732 C C . HIS A 1 95 ? -11.665 -5.595 6.099 1.00 58.81 95 HIS A C 1
ATOM 734 O O . HIS A 1 95 ? -12.548 -4.747 6.077 1.00 58.81 95 HIS A O 1
ATOM 740 N N . TYR A 1 96 ? -10.936 -5.872 5.020 1.00 59.91 96 TYR A N 1
ATOM 741 C CA . TYR A 1 96 ? -11.003 -5.076 3.797 1.00 59.91 96 TYR A CA 1
ATOM 742 C C . TYR A 1 96 ? -12.335 -5.227 3.076 1.00 59.91 96 TYR A C 1
ATOM 744 O O . TYR A 1 96 ? -12.885 -4.248 2.585 1.00 59.91 96 TYR A O 1
ATOM 752 N N . ILE A 1 97 ? -12.911 -6.431 3.077 1.00 62.78 97 ILE A N 1
ATOM 753 C CA . ILE A 1 97 ? -14.233 -6.669 2.485 1.00 62.78 97 ILE A CA 1
ATOM 754 C C . ILE A 1 97 ? -15.318 -5.995 3.329 1.00 62.78 97 ILE A C 1
ATOM 756 O O . ILE A 1 97 ? -16.270 -5.437 2.782 1.00 62.78 97 ILE A O 1
ATOM 760 N N . PHE A 1 98 ? -15.185 -6.032 4.657 1.00 63.12 98 PHE A N 1
ATOM 761 C CA . PHE A 1 98 ? -16.144 -5.404 5.559 1.00 63.12 98 PHE A CA 1
ATOM 762 C C . PHE A 1 98 ? -16.091 -3.874 5.470 1.00 63.12 98 PHE A C 1
ATOM 764 O O . PHE A 1 98 ? -17.124 -3.244 5.245 1.00 63.12 98 PHE A O 1
ATOM 771 N N . ILE A 1 99 ? -14.893 -3.290 5.536 1.00 63.62 99 ILE A N 1
ATOM 772 C CA . ILE A 1 99 ? -14.687 -1.846 5.423 1.00 63.62 99 ILE A CA 1
ATOM 773 C C . ILE A 1 99 ? -15.085 -1.359 4.026 1.00 63.62 99 ILE A C 1
ATOM 775 O O . ILE A 1 99 ? -15.845 -0.403 3.923 1.00 63.62 99 ILE A O 1
ATOM 779 N N . ALA A 1 100 ? -14.684 -2.040 2.946 1.00 64.25 100 ALA A N 1
ATOM 780 C CA . ALA A 1 100 ? -15.098 -1.662 1.593 1.00 64.25 100 ALA A CA 1
ATOM 781 C C . ALA A 1 100 ? -16.625 -1.695 1.434 1.00 64.25 100 ALA A C 1
ATOM 783 O O . ALA A 1 100 ? -17.206 -0.783 0.848 1.00 64.25 100 ALA A O 1
ATOM 784 N N . ARG A 1 101 ? -17.305 -2.701 2.004 1.00 66.38 101 ARG A N 1
ATOM 785 C CA . ARG A 1 101 ? -18.777 -2.759 2.032 1.00 66.38 101 ARG A CA 1
ATOM 786 C C . ARG A 1 101 ? -19.391 -1.623 2.843 1.00 66.38 101 ARG A C 1
ATOM 788 O O . ARG A 1 101 ? -20.442 -1.119 2.451 1.00 66.38 101 ARG A O 1
ATOM 795 N N . GLN A 1 102 ? -18.775 -1.236 3.955 1.00 65.19 102 GLN A N 1
ATOM 796 C CA . GLN A 1 102 ? -19.254 -0.146 4.797 1.00 65.19 102 GLN A CA 1
ATOM 797 C C . GLN A 1 102 ? -19.051 1.208 4.110 1.00 65.19 102 GLN A C 1
ATOM 799 O O . GLN A 1 102 ? -20.021 1.942 3.963 1.00 65.19 102 GLN A O 1
ATOM 804 N N . CYS A 1 103 ? -17.869 1.476 3.549 1.00 64.50 103 CYS A N 1
ATOM 805 C CA . CYS A 1 103 ? -17.603 2.647 2.713 1.00 64.50 103 CYS A CA 1
ATOM 806 C C . CYS A 1 103 ? -18.560 2.724 1.517 1.00 64.50 103 CYS A C 1
ATOM 808 O O . CYS A 1 103 ? -19.130 3.782 1.268 1.00 64.50 103 CYS A O 1
ATOM 810 N N . LEU A 1 104 ? -18.807 1.610 0.816 1.00 66.81 104 LEU A N 1
ATOM 811 C CA . LEU A 1 104 ? -19.776 1.551 -0.285 1.00 66.81 104 LEU A CA 1
ATOM 812 C C . LEU A 1 104 ? -21.205 1.834 0.180 1.00 66.81 104 LEU A C 1
ATOM 814 O O . LEU A 1 104 ? -21.943 2.514 -0.523 1.00 66.81 104 LEU A O 1
ATOM 818 N N . ARG A 1 105 ? -21.611 1.340 1.356 1.00 64.62 105 ARG A N 1
ATOM 819 C CA . ARG A 1 105 ? -22.919 1.670 1.942 1.00 64.62 105 ARG A CA 1
ATOM 820 C C . ARG A 1 105 ? -23.025 3.157 2.276 1.00 64.62 105 ARG A C 1
ATOM 822 O O . ARG A 1 105 ? -24.039 3.758 1.938 1.00 64.62 105 ARG A O 1
ATOM 829 N N . THR A 1 106 ? -21.996 3.748 2.879 1.00 62.00 106 THR A N 1
ATOM 830 C CA . THR A 1 106 ? -21.961 5.174 3.241 1.00 62.00 106 THR A CA 1
ATOM 831 C C . THR A 1 106 ? -21.969 6.072 1.999 1.00 62.00 106 THR A C 1
ATOM 833 O O . THR A 1 106 ? -22.772 6.999 1.913 1.00 62.00 106 THR A O 1
ATOM 836 N N . LEU A 1 107 ? -21.163 5.742 0.983 1.00 64.38 107 LEU A N 1
ATOM 837 C CA . LEU A 1 107 ? -21.157 6.415 -0.322 1.00 64.38 107 LEU A CA 1
ATOM 838 C C . LEU A 1 107 ? -22.513 6.303 -1.029 1.00 64.38 107 LEU A C 1
ATOM 840 O O . LEU A 1 107 ? -23.035 7.297 -1.528 1.00 64.38 107 LEU A O 1
ATOM 844 N N . ARG A 1 108 ? -23.122 5.110 -1.036 1.00 65.38 108 ARG A N 1
ATOM 845 C CA . ARG A 1 108 ? -24.431 4.873 -1.667 1.00 65.38 108 ARG A CA 1
ATOM 846 C C . ARG A 1 108 ? -25.565 5.629 -0.975 1.00 65.38 108 ARG A C 1
ATOM 848 O O . ARG A 1 108 ? -26.538 5.988 -1.630 1.00 65.38 108 ARG A O 1
ATOM 855 N N . ASN A 1 109 ? -25.444 5.875 0.326 1.00 64.06 109 ASN A N 1
ATOM 856 C CA . ASN A 1 109 ? -26.441 6.603 1.106 1.00 64.06 109 ASN A CA 1
ATOM 857 C C . ASN A 1 109 ? -26.249 8.133 1.067 1.00 64.06 109 ASN A C 1
ATOM 859 O O . ASN A 1 109 ? -26.968 8.841 1.766 1.00 64.06 109 ASN A O 1
ATOM 863 N N . ASN A 1 110 ? -25.331 8.654 0.236 1.00 53.47 110 ASN A N 1
ATOM 864 C CA . ASN A 1 110 ? -25.117 10.090 0.001 1.00 53.47 110 ASN A CA 1
ATOM 865 C C . ASN A 1 110 ? -24.854 10.915 1.282 1.00 53.47 110 ASN A C 1
ATOM 867 O O . ASN A 1 110 ? -25.064 12.128 1.319 1.00 53.47 110 ASN A O 1
ATOM 871 N N . SER A 1 111 ? -24.351 10.277 2.342 1.00 50.12 111 SER A N 1
ATOM 872 C CA . SER A 1 111 ? -23.958 10.938 3.586 1.00 50.12 111 SER A CA 1
ATOM 873 C C . SER A 1 111 ? -22.506 11.417 3.499 1.00 50.12 111 SER A C 1
ATOM 875 O O . SER A 1 111 ? -21.663 11.047 4.312 1.00 50.12 111 SER A O 1
ATOM 877 N N . LEU A 1 112 ? -22.191 12.268 2.515 1.00 50.50 112 LEU A N 1
ATOM 878 C CA . LEU A 1 112 ? -20.912 13.004 2.489 1.00 50.50 112 LEU A CA 1
ATOM 879 C C . LEU A 1 112 ? -20.777 13.980 3.677 1.00 50.50 112 LEU A C 1
ATOM 881 O O . LEU A 1 112 ? -19.714 14.552 3.899 1.00 50.50 112 LEU A O 1
ATOM 885 N N . LYS A 1 113 ? -21.835 14.143 4.482 1.00 45.53 113 LYS A N 1
ATOM 886 C CA . LYS A 1 113 ? -21.762 14.670 5.846 1.00 45.53 113 LYS A CA 1
ATOM 887 C C . LYS A 1 113 ? -21.491 13.526 6.823 1.00 45.53 113 LYS A C 1
ATOM 889 O O . LYS A 1 113 ? -22.411 13.033 7.463 1.00 45.53 113 LYS A O 1
ATOM 894 N N . VAL A 1 114 ? -20.232 13.125 6.952 1.00 44.88 114 VAL A N 1
ATOM 895 C CA . VAL A 1 114 ? -19.790 12.380 8.137 1.00 44.88 114 VAL A CA 1
ATOM 896 C C . VAL A 1 114 ? -19.621 13.409 9.249 1.00 44.88 114 VAL A C 1
ATOM 898 O O . VAL A 1 114 ? -18.658 14.172 9.273 1.00 44.88 114 VAL A O 1
ATOM 901 N N . THR A 1 115 ? -20.606 13.511 10.135 1.00 46.09 115 THR A N 1
ATOM 902 C CA . THR A 1 115 ? -20.459 14.289 11.368 1.00 46.09 115 THR A CA 1
ATOM 903 C C . THR A 1 115 ? -19.582 13.518 12.346 1.00 46.09 115 THR A C 1
ATOM 905 O O . THR A 1 115 ? -19.785 12.323 12.533 1.00 46.09 115 THR A O 1
ATOM 908 N N . ALA A 1 116 ? -18.672 14.218 13.033 1.00 41.25 116 ALA A N 1
ATOM 909 C CA . ALA A 1 116 ? -17.719 13.695 14.028 1.00 41.25 116 ALA A CA 1
ATOM 910 C C . ALA A 1 116 ? -18.334 12.917 15.218 1.00 41.25 116 ALA A C 1
ATOM 912 O O . ALA A 1 116 ? -17.628 12.543 16.142 1.00 41.25 116 ALA A O 1
ATOM 913 N N . LYS A 1 117 ? -19.654 12.715 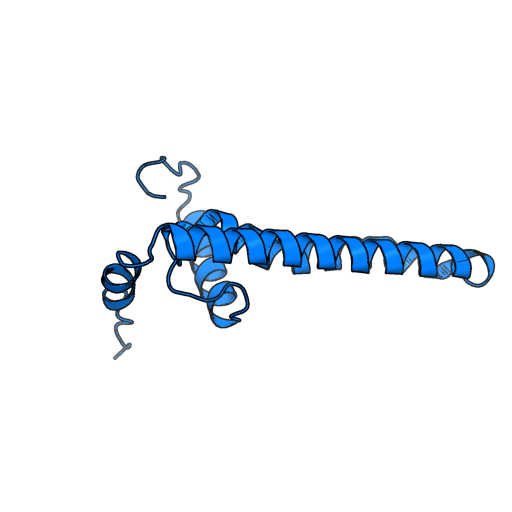15.221 1.00 38.97 117 LYS A N 1
ATOM 914 C CA . LYS A 1 117 ? -20.407 11.920 16.194 1.00 38.97 117 LYS A CA 1
ATOM 915 C C . LYS A 1 117 ? -20.654 10.473 15.743 1.00 38.97 117 LYS A C 1
ATOM 917 O O . LYS A 1 117 ? -21.121 9.686 16.559 1.00 38.97 117 LYS A O 1
ATOM 922 N N . GLU A 1 118 ? -20.432 10.161 14.463 1.00 42.44 118 GLU A N 1
ATOM 923 C CA . GLU A 1 118 ? -20.659 8.830 13.867 1.00 42.44 118 GLU A CA 1
ATOM 924 C C . GLU A 1 118 ? -19.358 8.083 13.508 1.00 42.44 118 GLU A C 1
ATOM 926 O O . GLU A 1 118 ? -19.422 6.928 13.087 1.00 42.44 118 GLU A O 1
ATOM 931 N N . LEU A 1 119 ? -18.204 8.738 13.689 1.00 38.91 119 LEU A N 1
ATOM 932 C CA . LEU A 1 119 ? -16.879 8.113 13.806 1.00 38.91 119 LEU A CA 1
ATOM 933 C C . LEU A 1 119 ? -16.636 7.735 15.271 1.00 38.91 119 LEU A C 1
ATOM 935 O O . LEU A 1 119 ? -16.044 6.659 15.495 1.00 38.91 119 LEU A O 1
#

Sequence (119 aa):
MAPKLQPLLVSQEARSASPSQRALAGLEVVILSGLLVSAFWWGLHEIKDHLRTSPNLVSLYPLLALGLIVTLLPPLMYLTLMDTFGVLHPLWPPHYIFIARQCLRTLRNNSLKVTAKEL

Organism: Auxenochlorella protothecoides (NCBI:txid3075)

Foldseek 3Di:
DDDPPDPPPLVVVLVPQDPVLLVVLLVVLVVVLVVLVVVLVVVVVVLVVCCVVPVVSVVCVVVSVVVNCVVNVQSVLCNVCCSSQVVDHSPDDVVCVVSVVVVVVCVVVVCPVPDPVND